Protein AF-A0A938SHR5-F1 (afdb_monomer)

Sequence (104 aa):
MFGLAIPDLLMMLLYFVGIIAFGLWMSRRVKTEEDYFIGGRKFGKAVLVFHWLCTGTHTDN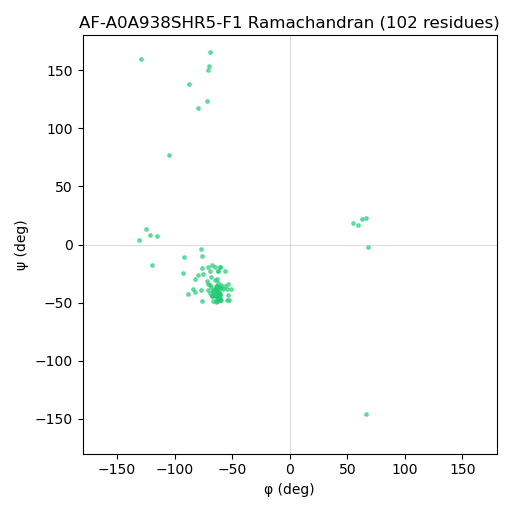PVQVSGATFRVGLGGIWYQWMWLFCTPFYWLIAPITRRLRYIT

Secondary structure (DSSP, 8-state):
-----HHHHHHHHHHHHHHHHHHHHHHTT--SHHHHHSGGG---HHHHHHHHHHHH--TTHHHHHHHHHHHHGGGGGHHHHGGGGTHHHHHHHHHHHHHTTS--

Mean predicted aligned error: 7.55 Å

Radius of gyration: 19.22 Å; Cα contacts (8 Å, |Δi|>4): 36; chains: 1; bounding box: 43×19×54 Å

pLDDT: mean 84.38, std 8.86, range [50.38, 97.31]

Solvent-accessible surface area (backbone atoms only — not comparable to full-atom values): 6132 Å² total; per-residue (Å²): 138,82,86,67,54,72,68,56,56,51,52,53,51,50,50,52,51,50,50,52,52,50,50,58,54,49,56,76,70,48,84,47,72,56,35,66,78,59,51,60,73,68,71,50,71,66,58,51,52,52,48,53,51,53,70,71,55,52,87,57,53,64,57,53,33,52,55,35,25,73,76,60,40,82,65,16,55,51,68,66,50,55,53,60,75,50,48,64,52,51,67,56,48,54,58,52,41,50,72,69,53,81,74,96

Structure (mmCIF, N/CA/C/O backbone):
data_AF-A0A938SHR5-F1
#
_entry.id   AF-A0A938SHR5-F1
#
loop_
_atom_site.group_PDB
_atom_site.id
_atom_site.type_symbol
_atom_site.label_atom_id
_atom_site.label_alt_id
_atom_site.label_comp_id
_atom_site.label_asym_id
_atom_site.label_entity_id
_atom_site.label_seq_id
_atom_site.pdbx_PDB_ins_code
_atom_site.Cartn_x
_atom_site.Cartn_y
_atom_site.Cartn_z
_atom_site.occupancy
_atom_site.B_iso_or_equiv
_atom_site.auth_seq_id
_atom_site.auth_comp_id
_atom_site.auth_asym_id
_atom_site.auth_atom_id
_atom_site.pdbx_PDB_model_num
ATOM 1 N N . MET A 1 1 ? -11.385 2.122 -31.218 1.00 52.38 1 MET A N 1
ATOM 2 C CA . MET A 1 1 ? -12.096 2.751 -30.082 1.00 52.38 1 MET A CA 1
ATOM 3 C C . MET A 1 1 ? -12.504 1.624 -29.126 1.00 52.38 1 MET A C 1
ATOM 5 O O . MET A 1 1 ? -13.529 1.022 -29.362 1.00 52.38 1 MET A O 1
ATOM 9 N N . PHE A 1 2 ? -11.739 1.080 -28.178 1.00 59.56 2 PHE A N 1
ATOM 10 C CA . PHE A 1 2 ? -10.677 1.557 -27.284 1.00 59.56 2 PHE A CA 1
ATOM 11 C C . PHE A 1 2 ? -9.366 0.746 -27.396 1.00 59.56 2 PHE A C 1
ATOM 13 O O . PHE A 1 2 ? -8.506 0.859 -26.536 1.00 59.56 2 PHE A O 1
ATOM 20 N N . GLY A 1 3 ? -9.205 -0.094 -28.427 1.00 70.31 3 GLY A N 1
ATOM 21 C CA . GLY A 1 3 ? -7.988 -0.905 -28.623 1.00 70.31 3 GLY A CA 1
ATOM 22 C C . GLY A 1 3 ? -7.775 -2.015 -27.583 1.00 70.31 3 GLY A C 1
ATOM 23 O O . GLY A 1 3 ? -6.826 -2.776 -27.707 1.00 70.31 3 GLY A O 1
ATOM 24 N N . LEU A 1 4 ? -8.661 -2.117 -26.590 1.00 75.38 4 LEU A N 1
ATOM 25 C CA . LEU A 1 4 ? -8.657 -3.135 -25.546 1.00 75.38 4 LEU A CA 1
ATOM 26 C C . LEU A 1 4 ? -9.426 -4.366 -26.013 1.00 75.38 4 LEU A C 1
ATOM 28 O O . LEU A 1 4 ? -10.496 -4.244 -26.620 1.00 75.38 4 LEU A O 1
ATOM 32 N N . ALA A 1 5 ? -8.885 -5.544 -25.721 1.00 87.00 5 ALA A N 1
ATOM 33 C CA . ALA A 1 5 ? -9.557 -6.787 -26.035 1.00 87.00 5 ALA A CA 1
ATOM 34 C C . ALA A 1 5 ? -10.775 -6.959 -25.108 1.00 87.00 5 ALA A C 1
ATOM 36 O O . ALA A 1 5 ? -10.789 -6.495 -23.967 1.00 87.00 5 ALA A O 1
ATOM 37 N N . ILE A 1 6 ? -11.816 -7.649 -25.583 1.00 88.00 6 ILE A N 1
ATOM 38 C CA . ILE A 1 6 ? -13.016 -7.957 -24.782 1.00 88.00 6 ILE A CA 1
ATOM 39 C C . ILE A 1 6 ? -12.661 -8.599 -23.416 1.00 88.00 6 ILE A C 1
ATOM 41 O O . ILE A 1 6 ? -13.282 -8.220 -22.419 1.00 88.00 6 ILE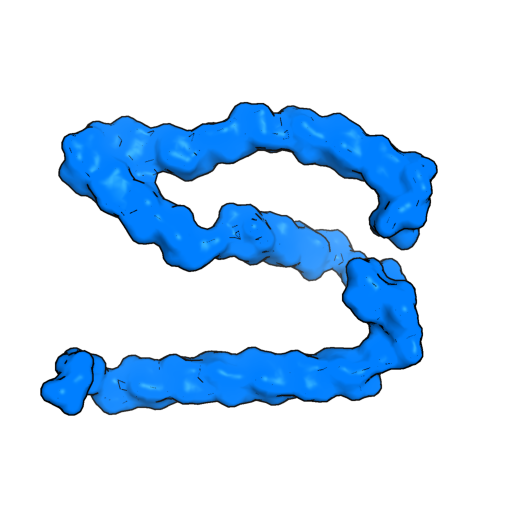 A O 1
ATOM 45 N N . PRO A 1 7 ? -11.651 -9.495 -23.312 1.00 89.88 7 PRO A N 1
ATOM 46 C CA . PRO A 1 7 ? -11.197 -10.026 -22.024 1.00 89.88 7 PRO A CA 1
ATOM 47 C C . PRO A 1 7 ? -10.677 -8.965 -21.042 1.00 89.88 7 PRO A C 1
ATOM 49 O O . PRO A 1 7 ? -10.938 -9.080 -19.846 1.00 89.88 7 PRO A O 1
ATOM 52 N N . ASP A 1 8 ? -9.996 -7.921 -21.524 1.00 90.00 8 ASP A N 1
ATOM 53 C CA . ASP A 1 8 ? -9.428 -6.865 -20.672 1.00 90.00 8 ASP A CA 1
ATOM 54 C C . ASP A 1 8 ? -10.544 -6.051 -20.013 1.00 90.00 8 ASP A C 1
ATOM 56 O O . ASP A 1 8 ? -10.525 -5.780 -18.809 1.00 90.00 8 ASP A O 1
ATOM 60 N N . LEU A 1 9 ? -11.567 -5.714 -20.806 1.00 90.69 9 LEU A N 1
ATOM 61 C CA . LEU A 1 9 ? -12.748 -5.004 -20.328 1.00 90.69 9 LEU A CA 1
ATOM 62 C C . LEU A 1 9 ? -13.508 -5.832 -19.287 1.00 90.69 9 LEU A C 1
ATOM 64 O O . LEU A 1 9 ? -13.942 -5.298 -18.265 1.00 90.69 9 LEU A O 1
ATOM 68 N N . LEU A 1 10 ? -13.642 -7.139 -19.529 1.00 93.75 10 LEU A N 1
ATOM 69 C CA . LEU A 1 10 ? -14.317 -8.055 -18.616 1.00 93.75 10 LEU A CA 1
ATOM 70 C C . LEU A 1 10 ? -13.565 -8.182 -17.284 1.00 93.75 10 LEU A C 1
ATOM 72 O O . LEU A 1 10 ? -14.193 -8.114 -16.229 1.00 93.75 10 LEU A O 1
ATOM 76 N N . MET A 1 11 ? -12.234 -8.297 -17.316 1.00 93.81 11 MET A N 1
ATOM 77 C CA . MET A 1 11 ? -11.405 -8.344 -16.106 1.00 93.81 11 MET A CA 1
ATOM 78 C C . MET A 1 11 ? -11.498 -7.056 -15.289 1.00 93.81 11 MET A C 1
ATOM 80 O O . MET A 1 11 ? -11.653 -7.110 -14.069 1.00 93.81 11 MET A O 1
ATOM 84 N N . MET A 1 12 ? -11.465 -5.899 -15.951 1.00 93.38 12 MET A N 1
ATOM 85 C CA . MET A 1 12 ? -11.605 -4.608 -15.281 1.00 93.38 12 MET A CA 1
ATOM 86 C C . MET A 1 12 ? -12.976 -4.470 -14.603 1.00 93.38 12 MET A C 1
ATOM 88 O O . MET A 1 12 ? -13.063 -4.057 -13.446 1.00 93.38 12 MET A O 1
ATOM 92 N N . LEU A 1 13 ? -14.049 -4.864 -15.294 1.00 95.25 13 LEU A N 1
ATOM 93 C CA . LEU A 1 13 ? -15.404 -4.811 -14.748 1.00 95.25 13 LEU A CA 1
ATOM 94 C C . LEU A 1 13 ? -15.563 -5.771 -13.560 1.00 95.25 13 LEU A C 1
ATOM 96 O O . LEU A 1 13 ? -16.097 -5.380 -12.522 1.00 95.25 13 LEU A O 1
ATOM 100 N N . LEU A 1 14 ? -15.036 -6.993 -13.670 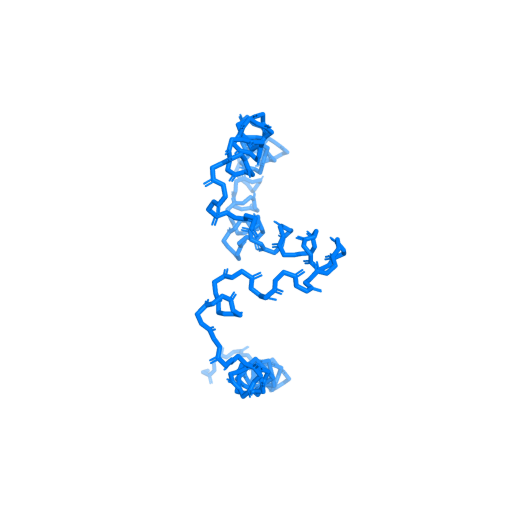1.00 96.38 14 LEU A N 1
ATOM 101 C CA . LEU A 1 14 ? -15.046 -7.979 -12.589 1.00 96.38 14 LEU A CA 1
ATOM 102 C C . LEU A 1 14 ? -14.276 -7.491 -11.356 1.00 96.38 14 LEU A C 1
ATOM 104 O O . LEU A 1 14 ? -14.761 -7.641 -10.236 1.00 96.38 14 LEU A O 1
ATOM 108 N N . TYR A 1 15 ? -13.119 -6.859 -11.552 1.00 95.31 15 TYR A N 1
ATOM 109 C CA . TYR A 1 15 ? -12.341 -6.259 -10.471 1.00 95.31 15 TYR A CA 1
ATOM 110 C C . TYR A 1 15 ? -13.127 -5.166 -9.733 1.00 95.31 15 TYR A C 1
ATOM 112 O O . TYR A 1 15 ? -13.220 -5.198 -8.504 1.00 95.31 15 TYR A O 1
ATOM 120 N N . PHE A 1 16 ? -13.755 -4.239 -10.466 1.00 96.31 16 PHE A N 1
ATOM 121 C CA . PHE A 1 16 ? -14.561 -3.179 -9.854 1.00 96.31 16 PHE A CA 1
ATOM 122 C C . PHE A 1 16 ? -15.756 -3.731 -9.082 1.00 96.31 16 PHE A C 1
ATOM 124 O O . PHE A 1 16 ? -15.976 -3.347 -7.932 1.00 96.31 16 PHE A O 1
ATOM 131 N N . VAL A 1 17 ? -16.501 -4.665 -9.678 1.00 97.31 17 VAL A N 1
ATOM 132 C CA . VAL A 1 17 ? -17.633 -5.316 -9.007 1.00 97.31 17 VAL A CA 1
ATOM 133 C C . VAL A 1 17 ? -17.161 -6.056 -7.755 1.00 97.31 17 VAL A C 1
ATOM 135 O O . VAL A 1 17 ? -17.791 -5.932 -6.706 1.00 97.31 17 VAL A O 1
ATOM 138 N N . GLY A 1 18 ? -16.032 -6.764 -7.832 1.00 97.06 18 GLY A N 1
ATOM 139 C CA . GLY A 1 18 ? -15.437 -7.473 -6.702 1.00 97.06 18 GLY A CA 1
ATOM 140 C C . GLY A 1 18 ? -15.089 -6.547 -5.537 1.00 97.06 18 GLY A C 1
ATOM 141 O O . GLY A 1 18 ? -15.476 -6.822 -4.400 1.00 97.06 18 GLY A O 1
ATOM 142 N N . ILE A 1 19 ? -14.425 -5.418 -5.808 1.00 95.31 19 ILE A N 1
ATOM 143 C CA . ILE A 1 19 ? -14.070 -4.438 -4.770 1.00 95.31 19 ILE A CA 1
ATOM 144 C C . ILE A 1 19 ? -15.308 -3.781 -4.164 1.00 95.31 19 ILE A C 1
ATOM 146 O O . ILE A 1 19 ? -15.386 -3.650 -2.943 1.00 95.31 19 ILE A O 1
ATOM 150 N N . ILE A 1 20 ? -16.291 -3.398 -4.982 1.00 96.50 20 ILE A N 1
ATOM 151 C CA . ILE A 1 20 ? -17.533 -2.791 -4.488 1.00 96.50 20 ILE A CA 1
ATOM 152 C C . ILE A 1 20 ? -18.290 -3.789 -3.606 1.00 96.50 20 ILE A C 1
ATOM 154 O O . ILE A 1 20 ? -18.700 -3.446 -2.498 1.00 96.50 20 ILE A O 1
ATOM 158 N N . ALA A 1 21 ? -18.434 -5.037 -4.055 1.00 96.62 21 ALA A N 1
ATOM 159 C CA . ALA A 1 21 ? -19.094 -6.085 -3.285 1.00 96.62 21 ALA A CA 1
ATOM 160 C C . ALA A 1 21 ? -18.376 -6.345 -1.952 1.00 96.62 21 ALA A C 1
ATOM 162 O O . ALA A 1 21 ? -19.029 -6.439 -0.910 1.00 96.62 21 ALA A O 1
ATOM 163 N N . PHE A 1 22 ? -17.040 -6.399 -1.962 1.00 94.50 22 PHE A N 1
ATOM 164 C CA . PHE A 1 22 ? -16.239 -6.551 -0.749 1.00 94.50 22 PHE A CA 1
ATOM 165 C C . PHE A 1 22 ? -16.406 -5.359 0.204 1.00 94.50 22 PHE A C 1
ATOM 167 O O . PHE A 1 22 ? -16.613 -5.554 1.402 1.00 94.50 22 PHE A O 1
ATOM 174 N N . GLY A 1 23 ? -16.393 -4.130 -0.318 1.00 92.19 23 GLY A N 1
ATOM 175 C CA . GLY A 1 23 ? -16.614 -2.911 0.462 1.00 92.19 23 GLY A CA 1
ATOM 176 C C . GLY A 1 23 ? -17.998 -2.869 1.111 1.00 92.19 23 GLY A C 1
ATOM 177 O O . GLY A 1 23 ? -18.113 -2.601 2.307 1.00 92.19 23 GLY A O 1
ATOM 178 N N . LEU A 1 24 ? -19.050 -3.219 0.365 1.00 94.81 24 LEU A N 1
ATOM 179 C CA . LEU A 1 24 ? -20.418 -3.310 0.888 1.00 94.81 24 LEU A CA 1
ATOM 180 C C . LEU A 1 24 ? -20.558 -4.410 1.946 1.00 94.81 24 LEU A C 1
ATOM 182 O O . LEU A 1 24 ? -21.256 -4.231 2.946 1.00 94.81 24 LEU A O 1
ATOM 186 N N . TRP A 1 25 ? -19.884 -5.545 1.757 1.00 93.94 25 TRP A N 1
ATOM 187 C CA . TRP A 1 25 ? -19.854 -6.618 2.746 1.00 93.94 25 TRP A CA 1
ATOM 188 C C . TRP A 1 25 ? -19.150 -6.188 4.039 1.00 93.94 25 TRP A C 1
ATOM 190 O O . TRP A 1 25 ? -19.681 -6.417 5.128 1.00 93.94 25 TRP A O 1
ATOM 200 N N . MET A 1 26 ? -18.002 -5.514 3.931 1.00 89.56 26 MET A N 1
ATOM 201 C CA . MET A 1 26 ? -17.267 -4.990 5.083 1.00 89.56 26 MET A CA 1
ATOM 202 C C . MET A 1 26 ? -18.031 -3.875 5.802 1.00 89.56 26 MET A C 1
ATOM 204 O O . MET A 1 26 ? -18.080 -3.878 7.030 1.00 89.56 26 MET A O 1
ATOM 208 N N . SER A 1 27 ? -18.706 -2.988 5.067 1.00 88.94 27 SER A N 1
ATOM 209 C CA . SER A 1 27 ? -19.541 -1.921 5.638 1.00 88.94 27 SER A CA 1
ATOM 210 C C . SER A 1 27 ? -20.629 -2.468 6.568 1.00 88.94 27 SER A C 1
ATOM 212 O O . SER A 1 27 ? -20.885 -1.891 7.618 1.00 88.94 27 SER A O 1
ATOM 214 N N . ARG A 1 28 ? -21.204 -3.637 6.257 1.00 88.94 28 ARG A N 1
ATOM 215 C CA . ARG A 1 28 ? -22.191 -4.302 7.130 1.00 88.94 28 ARG A CA 1
ATOM 216 C C . ARG A 1 28 ? -21.590 -4.888 8.413 1.00 88.94 28 ARG A C 1
ATOM 218 O O . ARG A 1 28 ? -22.333 -5.198 9.345 1.00 88.94 28 ARG A O 1
ATOM 225 N N . ARG A 1 29 ? -20.271 -5.102 8.459 1.00 84.50 29 ARG A N 1
ATOM 226 C CA . ARG A 1 29 ? -19.559 -5.664 9.620 1.00 84.50 29 ARG A CA 1
ATOM 227 C C . ARG A 1 29 ? -19.010 -4.598 10.563 1.00 84.50 29 ARG A C 1
ATOM 229 O O . ARG A 1 29 ? -18.842 -4.899 11.741 1.00 84.50 29 ARG A O 1
ATOM 236 N N . VAL A 1 30 ? -18.755 -3.390 10.070 1.00 87.00 30 VAL A N 1
ATOM 237 C CA . VAL A 1 30 ? -18.288 -2.261 10.882 1.00 87.00 30 VAL A CA 1
ATOM 238 C C . VAL A 1 30 ? -19.480 -1.636 11.603 1.00 87.00 30 VAL A C 1
ATOM 240 O O . VAL A 1 30 ? -20.410 -1.157 10.961 1.00 87.00 30 VAL A O 1
ATOM 243 N N . LYS A 1 31 ? -19.473 -1.667 12.940 1.00 84.50 31 LYS A N 1
ATOM 244 C CA . LYS A 1 31 ? -20.572 -1.134 13.769 1.00 84.50 31 LYS A CA 1
ATOM 245 C C . LYS A 1 31 ? -20.151 -0.002 14.703 1.00 84.50 31 LYS A C 1
ATOM 247 O O . LYS A 1 31 ? -21.016 0.702 15.211 1.00 84.50 31 LYS A O 1
ATOM 252 N N . THR A 1 32 ? -18.854 0.153 14.950 1.00 84.88 32 THR A N 1
ATOM 253 C CA . THR A 1 32 ? -18.298 1.131 15.891 1.00 84.88 32 THR A CA 1
ATOM 254 C C . THR A 1 32 ? -17.194 1.951 15.230 1.00 84.88 32 THR A C 1
ATOM 256 O O . THR A 1 32 ? -16.602 1.532 14.235 1.00 84.88 32 THR A O 1
ATOM 259 N N . GLU A 1 33 ? -16.893 3.117 15.802 1.00 79.88 33 GLU A N 1
ATOM 260 C CA . GLU A 1 33 ? -15.788 3.973 15.349 1.00 79.88 33 GLU A CA 1
ATOM 261 C C . GLU A 1 33 ? -14.433 3.260 15.489 1.00 79.88 33 GLU A C 1
ATOM 263 O O . GLU A 1 33 ? -13.575 3.357 14.615 1.00 79.88 33 GLU A O 1
ATOM 268 N N . GLU A 1 34 ? -14.264 2.457 16.542 1.00 78.81 34 GLU A N 1
ATOM 269 C CA . GLU A 1 34 ? -13.069 1.634 16.751 1.00 78.81 34 GLU A CA 1
ATOM 270 C C . GLU A 1 34 ? -12.920 0.540 15.674 1.00 78.81 34 GLU A C 1
ATOM 272 O O . GLU A 1 34 ? -11.826 0.306 15.152 1.00 78.81 34 GLU A O 1
ATOM 277 N N . ASP A 1 35 ? -14.022 -0.106 15.278 1.00 79.75 35 ASP A N 1
ATOM 278 C CA . ASP A 1 35 ? -14.022 -1.067 14.170 1.00 79.75 35 ASP A CA 1
ATOM 279 C C . ASP A 1 35 ? -13.681 -0.386 12.829 1.00 79.75 35 ASP A C 1
ATOM 281 O O . ASP A 1 35 ? -13.068 -1.018 11.969 1.00 79.75 35 ASP A O 1
ATOM 285 N N . TYR A 1 36 ? -14.026 0.896 12.659 1.00 81.62 36 TYR A N 1
ATOM 286 C CA . TYR A 1 36 ? -13.742 1.666 11.445 1.00 81.62 36 TYR A CA 1
ATOM 287 C C . TYR A 1 36 ? -12.276 2.114 11.349 1.00 81.62 36 TYR A C 1
ATOM 289 O O . TYR A 1 36 ? -11.644 1.910 10.315 1.00 81.62 36 TYR A O 1
ATOM 297 N N . PHE A 1 37 ? -11.715 2.697 12.416 1.00 79.75 37 PHE A N 1
ATOM 298 C CA . PHE A 1 37 ? -10.361 3.267 12.383 1.00 79.75 37 PHE A CA 1
ATOM 299 C C . PHE A 1 37 ? -9.249 2.244 12.623 1.00 79.75 37 PHE A C 1
ATOM 301 O O . PHE A 1 37 ? -8.197 2.331 11.991 1.00 79.75 37 PHE A O 1
ATOM 308 N N . ILE A 1 38 ? -9.460 1.279 13.524 1.00 76.88 38 ILE A N 1
ATOM 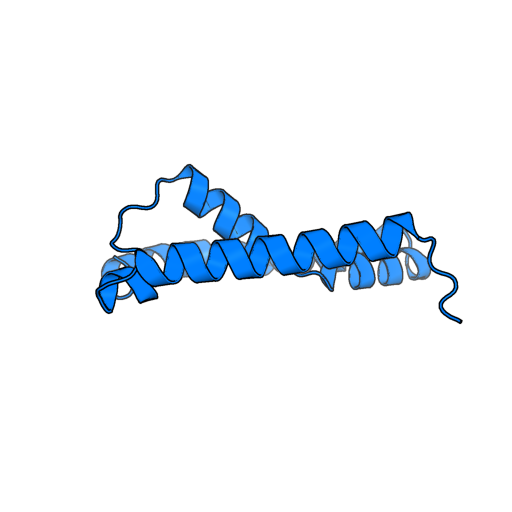309 C CA . ILE A 1 38 ? -8.420 0.313 13.923 1.00 76.88 38 ILE A CA 1
ATOM 310 C C . ILE A 1 38 ? -8.819 -1.146 13.668 1.00 76.88 38 ILE A C 1
ATOM 312 O O . ILE A 1 38 ? -8.120 -2.072 14.089 1.00 76.88 38 ILE A O 1
ATOM 316 N N . GLY A 1 39 ? -9.947 -1.386 12.987 1.00 77.31 39 GLY A N 1
ATOM 317 C CA . GLY A 1 39 ? -10.407 -2.742 12.681 1.00 77.31 39 GLY A CA 1
ATOM 318 C C . GLY A 1 39 ? -10.815 -3.547 13.912 1.00 77.31 39 GLY A C 1
ATOM 319 O O . GLY A 1 39 ? -10.721 -4.779 13.908 1.00 77.31 39 GLY A O 1
ATOM 320 N N . GLY A 1 40 ? -11.161 -2.858 15.005 1.00 72.38 40 GLY A N 1
ATOM 321 C CA . GLY A 1 40 ? -11.549 -3.478 16.267 1.00 72.38 40 GLY A CA 1
ATOM 322 C C . GLY A 1 40 ? -10.441 -4.306 16.903 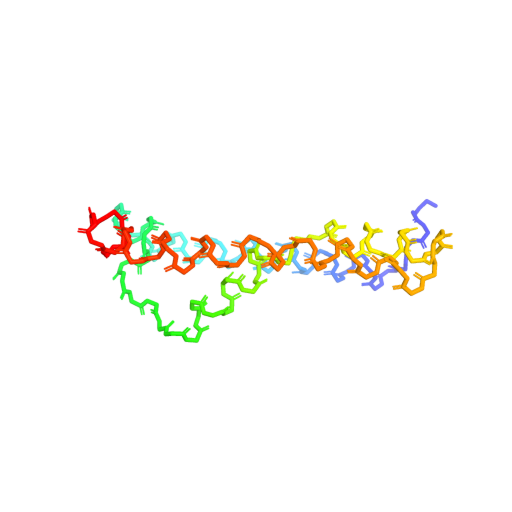1.00 72.38 40 GLY A C 1
ATOM 323 O O . GLY A 1 40 ? -10.744 -5.234 17.651 1.00 72.38 40 GLY A O 1
ATOM 324 N N . ARG A 1 41 ? -9.172 -4.042 16.544 1.00 75.19 41 ARG A N 1
ATOM 325 C CA . ARG A 1 41 ? -7.975 -4.749 17.040 1.00 75.19 41 ARG A CA 1
ATOM 326 C C . ARG A 1 41 ? -7.964 -6.257 16.748 1.00 75.19 41 ARG A C 1
ATOM 328 O O . ARG A 1 41 ? -7.200 -7.006 17.351 1.00 75.19 41 ARG A O 1
ATOM 335 N N . LYS A 1 42 ? -8.802 -6.721 15.815 1.00 74.38 42 LYS A N 1
ATOM 336 C CA . LYS A 1 42 ? -8.985 -8.150 15.493 1.00 74.38 42 LYS A CA 1
ATOM 337 C C . LYS A 1 42 ? -8.076 -8.636 14.364 1.00 74.38 42 LYS A C 1
ATOM 339 O O . LYS A 1 42 ? -7.997 -9.839 14.121 1.00 74.38 42 LYS A O 1
ATOM 344 N N . PHE A 1 43 ? -7.404 -7.732 13.649 1.00 80.06 43 PHE A N 1
ATOM 345 C CA . PHE A 1 43 ? -6.554 -8.113 12.526 1.00 80.06 43 PHE A CA 1
ATOM 346 C C . PHE A 1 43 ? -5.270 -8.801 13.001 1.00 80.06 43 PHE A C 1
ATOM 348 O O . PHE A 1 43 ? -4.487 -8.257 13.777 1.00 80.06 43 PHE A O 1
ATOM 355 N N . GLY A 1 44 ? -5.046 -10.022 12.512 1.00 81.38 44 GLY A N 1
ATOM 356 C CA . GLY A 1 44 ? -3.831 -10.779 12.793 1.00 81.38 44 GLY A CA 1
ATOM 357 C C . GLY A 1 44 ? -2.591 -10.180 12.121 1.00 81.38 44 GLY A C 1
ATOM 358 O O . GLY A 1 44 ? -2.680 -9.386 11.182 1.00 81.38 44 GLY A O 1
ATOM 359 N N . LYS A 1 45 ? -1.408 -10.631 12.557 1.00 82.38 45 LYS A N 1
ATOM 360 C CA . LYS A 1 45 ? -0.109 -10.161 12.039 1.00 82.38 45 LYS A CA 1
ATOM 361 C C . LYS A 1 45 ? 0.011 -10.291 10.517 1.00 82.38 45 LYS A C 1
ATOM 363 O O . LYS A 1 45 ? 0.553 -9.396 9.885 1.00 82.38 45 LYS A O 1
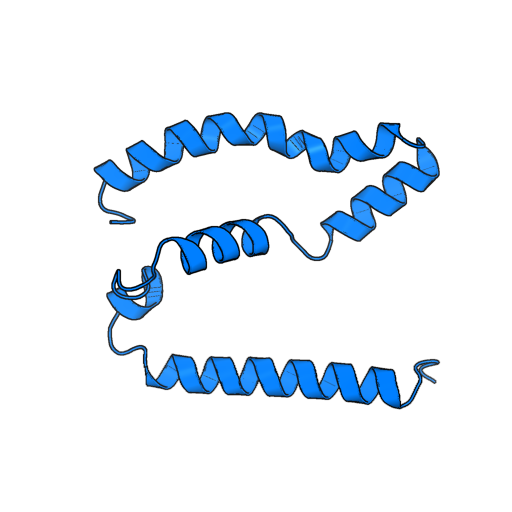ATOM 368 N N . ALA A 1 46 ? -0.517 -11.367 9.930 1.00 86.62 46 ALA A N 1
ATOM 369 C CA . ALA A 1 46 ? -0.460 -11.587 8.485 1.00 86.62 46 ALA A CA 1
ATOM 370 C C . ALA A 1 46 ? -1.197 -10.489 7.701 1.00 86.62 46 ALA A C 1
ATOM 372 O O . ALA A 1 46 ? -0.624 -9.896 6.794 1.00 86.62 46 ALA A O 1
ATOM 373 N N . VAL A 1 47 ? -2.434 -10.166 8.095 1.00 86.88 47 VAL A N 1
ATOM 374 C CA . VAL A 1 47 ? -3.238 -9.116 7.446 1.00 86.88 47 VAL A CA 1
ATOM 375 C C . VAL A 1 47 ? -2.553 -7.759 7.572 1.00 86.88 47 VAL A C 1
ATOM 377 O O . VAL A 1 47 ? -2.491 -7.018 6.599 1.00 86.88 47 VAL A O 1
ATOM 380 N N . LEU A 1 48 ? -1.973 -7.465 8.739 1.00 85.19 48 LEU A N 1
ATOM 381 C CA . LEU A 1 48 ? -1.180 -6.255 8.949 1.00 85.19 48 LEU A CA 1
ATOM 382 C C . LEU A 1 48 ? 0.038 -6.196 8.015 1.00 85.19 48 LEU A C 1
ATOM 384 O O . LEU A 1 48 ? 0.259 -5.164 7.394 1.00 85.19 48 LEU A O 1
ATOM 388 N N . VAL A 1 49 ? 0.806 -7.282 7.868 1.00 86.69 49 VAL A N 1
ATOM 389 C CA . VAL A 1 49 ? 1.970 -7.324 6.958 1.00 86.69 49 VAL A CA 1
ATOM 390 C C . VAL A 1 49 ? 1.552 -7.088 5.506 1.00 86.69 49 VAL A C 1
ATOM 392 O O . VAL A 1 49 ? 2.166 -6.269 4.826 1.00 86.69 49 VAL A O 1
ATOM 395 N N . PHE A 1 50 ? 0.488 -7.745 5.039 1.00 88.50 50 PHE A N 1
ATOM 396 C CA . PHE A 1 50 ? -0.033 -7.514 3.690 1.00 88.50 50 PHE A CA 1
ATOM 397 C C . PHE A 1 50 ? -0.565 -6.094 3.511 1.00 88.50 50 PHE A C 1
ATOM 399 O O . PHE A 1 50 ? -0.334 -5.489 2.471 1.00 88.50 50 PHE A O 1
ATOM 406 N N . HIS A 1 51 ? -1.215 -5.531 4.530 1.00 86.62 51 HIS A N 1
ATOM 407 C CA . HIS A 1 51 ? -1.657 -4.143 4.502 1.00 86.62 51 HIS A CA 1
ATOM 408 C C . HIS A 1 51 ? -0.474 -3.183 4.343 1.00 86.62 51 HIS A C 1
ATOM 410 O O . HIS A 1 51 ? -0.515 -2.344 3.452 1.00 86.62 51 HIS A O 1
ATOM 416 N N . TRP A 1 52 ? 0.600 -3.350 5.123 1.00 83.25 52 TRP A N 1
ATOM 417 C CA . TRP A 1 52 ? 1.829 -2.557 4.981 1.00 83.25 52 TRP A CA 1
ATOM 418 C C . TRP A 1 52 ? 2.473 -2.697 3.597 1.00 83.25 52 TRP A C 1
ATOM 420 O O . TRP A 1 52 ? 2.982 -1.721 3.050 1.00 83.25 52 TRP A O 1
ATOM 430 N N . LEU A 1 53 ? 2.432 -3.892 3.004 1.00 85.19 53 LEU A N 1
ATOM 431 C CA . LEU A 1 53 ? 2.930 -4.112 1.647 1.00 85.19 53 LEU A CA 1
ATOM 432 C C . LEU A 1 53 ? 2.067 -3.388 0.600 1.00 85.19 53 LEU A C 1
ATOM 434 O O . LEU A 1 53 ? 2.604 -2.736 -0.295 1.00 85.19 53 LEU A O 1
ATOM 438 N N . CYS A 1 54 ? 0.741 -3.476 0.724 1.00 84.25 54 CYS A N 1
ATOM 439 C CA . CYS A 1 54 ? -0.207 -2.806 -0.165 1.00 84.25 54 CYS A CA 1
ATOM 440 C C . CYS A 1 54 ? -0.145 -1.280 -0.037 1.00 84.25 54 CYS A C 1
ATOM 442 O O . CYS A 1 54 ? -0.206 -0.591 -1.050 1.00 84.25 54 CYS A O 1
ATOM 444 N N . THR A 1 55 ? -0.002 -0.740 1.178 1.00 83.19 55 THR A N 1
ATOM 445 C CA . THR A 1 55 ? 0.142 0.709 1.383 1.00 83.19 55 THR A CA 1
ATOM 446 C C . THR A 1 55 ? 1.499 1.219 0.925 1.00 83.19 55 THR A C 1
ATOM 448 O O . THR A 1 55 ? 1.571 2.342 0.451 1.00 83.19 55 THR A O 1
ATOM 451 N N . GLY A 1 56 ? 2.561 0.413 1.006 1.00 80.38 56 GLY A N 1
ATOM 452 C CA . GLY A 1 56 ? 3.870 0.780 0.461 1.00 80.38 56 GLY A CA 1
ATOM 453 C C . GLY A 1 56 ? 3.957 0.687 -1.068 1.00 80.38 56 GLY A C 1
ATOM 454 O O . GLY A 1 56 ? 4.760 1.386 -1.681 1.00 80.38 56 GLY A O 1
ATOM 455 N N . THR A 1 57 ? 3.132 -0.156 -1.698 1.00 81.50 57 THR A N 1
ATOM 456 C CA . THR A 1 57 ? 3.174 -0.417 -3.146 1.00 81.50 57 THR A CA 1
ATOM 457 C C . THR A 1 57 ? 2.014 0.274 -3.855 1.00 81.50 57 THR A C 1
ATOM 459 O O . THR A 1 57 ? 1.025 -0.344 -4.242 1.00 81.50 57 THR A O 1
ATOM 462 N N . HIS A 1 58 ? 2.139 1.583 -4.035 1.00 81.25 58 HIS A N 1
ATOM 463 C CA . HIS A 1 58 ? 1.215 2.356 -4.862 1.00 81.25 58 HIS A CA 1
ATOM 464 C C . HIS A 1 58 ? 1.367 2.037 -6.360 1.00 81.25 58 HIS A C 1
ATOM 466 O O . HIS A 1 58 ? 2.430 1.613 -6.819 1.00 81.25 58 HIS A O 1
ATOM 472 N N . THR A 1 59 ? 0.288 2.222 -7.126 1.00 83.38 59 THR A N 1
ATOM 473 C CA . THR A 1 59 ? 0.197 1.866 -8.557 1.00 83.38 59 THR A CA 1
ATOM 474 C C . THR A 1 59 ? 1.092 2.704 -9.472 1.00 83.38 59 THR A C 1
ATOM 476 O O . THR A 1 59 ? 1.339 2.324 -10.612 1.00 83.38 59 THR A O 1
ATOM 479 N N . ASP A 1 60 ? 1.567 3.847 -8.995 1.00 83.88 60 ASP A N 1
ATOM 480 C CA . ASP A 1 60 ? 2.476 4.765 -9.681 1.00 83.88 60 ASP A CA 1
ATOM 481 C C . ASP A 1 60 ? 3.951 4.344 -9.578 1.00 83.88 60 ASP A C 1
ATOM 483 O O . ASP A 1 60 ? 4.715 4.577 -10.518 1.00 83.88 60 ASP A O 1
ATOM 487 N N . ASN A 1 61 ? 4.350 3.670 -8.492 1.00 86.19 61 ASN A N 1
ATOM 488 C CA . ASN A 1 61 ? 5.733 3.230 -8.273 1.00 86.19 61 ASN A CA 1
ATOM 489 C C . ASN A 1 61 ? 6.306 2.411 -9.451 1.00 86.19 61 ASN A C 1
ATOM 491 O O . ASN A 1 61 ? 7.400 2.737 -9.916 1.00 86.19 61 ASN A O 1
ATOM 495 N N . PRO A 1 62 ? 5.608 1.399 -10.015 1.00 86.12 62 PRO A N 1
ATOM 496 C CA . PRO A 1 62 ? 6.148 0.621 -11.132 1.00 86.12 62 PRO A CA 1
ATOM 497 C C . PRO A 1 62 ? 6.354 1.458 -12.397 1.00 86.12 62 PRO A C 1
ATOM 499 O O . PRO A 1 62 ? 7.328 1.257 -13.125 1.00 86.12 62 PRO A O 1
ATOM 502 N N . VAL A 1 63 ? 5.463 2.419 -12.661 1.00 89.62 63 VAL A N 1
ATOM 503 C CA . VAL A 1 63 ? 5.561 3.319 -13.820 1.00 89.62 63 VAL 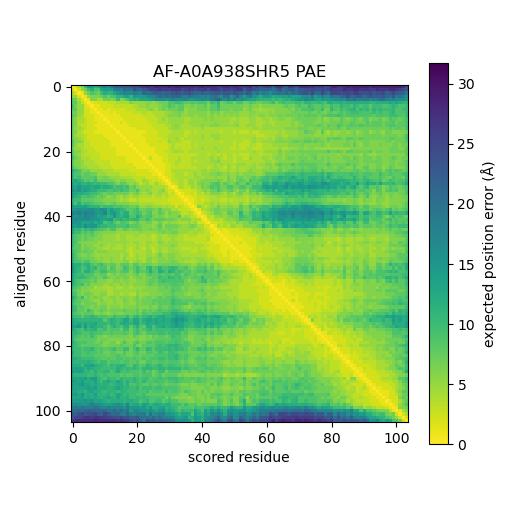A CA 1
ATOM 504 C C . VAL A 1 63 ? 6.742 4.274 -13.645 1.00 89.62 63 VAL A C 1
ATOM 506 O O . VAL A 1 63 ? 7.519 4.482 -14.576 1.00 89.62 63 VAL A O 1
ATOM 509 N N . GLN A 1 64 ? 6.928 4.805 -12.436 1.00 88.38 64 GLN A N 1
ATOM 510 C CA . GLN A 1 64 ? 8.046 5.687 -12.116 1.00 88.38 64 GLN A CA 1
ATOM 511 C C . GLN A 1 64 ? 9.395 4.962 -12.236 1.00 88.38 64 GLN A C 1
ATOM 513 O O . GLN A 1 64 ? 10.302 5.460 -12.903 1.00 88.38 64 GLN A O 1
ATOM 518 N N . VAL A 1 65 ? 9.522 3.774 -11.635 1.00 89.50 65 VAL A N 1
ATOM 519 C CA . VAL A 1 65 ? 10.771 2.999 -11.647 1.00 89.50 65 VAL A CA 1
ATOM 520 C C . VAL A 1 65 ? 11.092 2.504 -13.056 1.00 89.50 65 VAL A C 1
ATOM 522 O O . VAL A 1 65 ? 12.224 2.660 -13.501 1.00 89.50 65 VAL A O 1
ATOM 525 N N . SER A 1 66 ? 10.111 1.985 -13.805 1.00 90.25 66 SER A N 1
ATOM 526 C CA . SER A 1 66 ? 10.332 1.561 -15.198 1.00 90.25 66 SER A CA 1
ATOM 527 C C . SER A 1 66 ? 10.733 2.729 -16.106 1.00 90.25 66 SER A C 1
ATOM 529 O O . SER A 1 66 ? 11.677 2.600 -16.888 1.00 90.25 66 SER A O 1
ATOM 531 N N . GLY A 1 67 ? 10.092 3.893 -15.954 1.00 91.38 67 GLY A N 1
ATOM 532 C CA . GLY A 1 67 ? 10.452 5.112 -16.679 1.00 91.38 67 GLY A CA 1
ATOM 533 C C . GLY A 1 67 ? 11.858 5.616 -16.344 1.00 91.38 67 GLY A C 1
ATOM 534 O O . GLY A 1 67 ? 12.595 6.038 -17.239 1.00 91.38 67 GLY A O 1
ATOM 535 N N . ALA A 1 68 ? 12.265 5.535 -15.075 1.00 88.81 68 ALA A N 1
ATOM 536 C CA . ALA A 1 68 ? 13.622 5.860 -14.651 1.00 88.81 68 ALA A CA 1
ATOM 537 C C . ALA A 1 68 ? 14.638 4.859 -15.218 1.00 88.81 68 ALA A C 1
ATOM 539 O O . ALA A 1 68 ? 15.624 5.269 -15.829 1.00 88.81 68 ALA A O 1
ATOM 540 N N . THR A 1 69 ? 14.381 3.555 -15.100 1.00 93.25 69 THR A N 1
ATOM 541 C CA . THR A 1 69 ? 15.264 2.502 -15.620 1.00 93.25 69 THR A CA 1
ATOM 542 C C . THR A 1 69 ? 15.458 2.598 -17.130 1.00 93.25 69 THR A C 1
ATOM 544 O O . THR A 1 69 ? 16.564 2.375 -17.612 1.00 93.25 69 THR A O 1
ATOM 547 N N . PHE A 1 70 ? 14.437 3.010 -17.884 1.00 91.81 70 PHE A N 1
ATOM 548 C CA . PHE A 1 70 ? 14.579 3.257 -19.319 1.00 91.81 70 PHE A CA 1
ATOM 549 C C . PHE A 1 70 ? 15.584 4.381 -19.638 1.00 91.81 70 PHE A C 1
ATOM 551 O O . PHE A 1 70 ? 16.280 4.317 -20.647 1.00 91.81 70 PHE A O 1
ATOM 558 N N . ARG A 1 71 ? 15.691 5.405 -18.779 1.00 90.31 71 ARG A N 1
ATOM 559 C CA . ARG A 1 71 ? 16.572 6.568 -18.994 1.00 90.31 71 ARG A CA 1
ATOM 560 C C . ARG A 1 71 ? 17.989 6.377 -18.454 1.00 90.31 71 ARG A C 1
ATOM 562 O O . ARG A 1 71 ? 18.942 6.792 -19.100 1.00 90.31 71 ARG A O 1
ATOM 569 N N . VAL A 1 72 ? 18.123 5.806 -17.256 1.00 90.69 72 VAL A N 1
ATOM 570 C CA . VAL A 1 72 ? 19.394 5.702 -16.505 1.00 90.69 72 VAL A CA 1
ATOM 571 C C . VAL A 1 72 ? 19.874 4.257 -16.314 1.00 90.69 72 VAL A C 1
ATOM 573 O O . VAL A 1 72 ? 20.856 4.008 -15.614 1.00 90.69 72 VAL A O 1
ATOM 576 N N . GLY A 1 73 ? 19.212 3.281 -16.941 1.00 89.75 73 GLY A N 1
ATOM 577 C CA . GLY A 1 73 ? 19.546 1.864 -16.808 1.00 89.75 73 GLY A CA 1
ATOM 578 C C . GLY A 1 73 ? 19.283 1.339 -15.395 1.00 89.75 73 GLY A C 1
ATOM 579 O O . GLY A 1 73 ? 18.365 1.782 -14.702 1.00 89.75 73 GLY A O 1
ATOM 580 N N . LEU A 1 74 ? 20.111 0.402 -14.925 1.00 88.25 74 LEU A N 1
ATOM 581 C CA . LEU A 1 74 ? 19.975 -0.209 -13.591 1.00 88.25 74 LEU A CA 1
ATOM 582 C C . LEU A 1 74 ? 19.983 0.812 -12.438 1.00 88.25 74 LEU A C 1
ATOM 584 O O . LEU A 1 74 ? 19.413 0.538 -11.385 1.00 88.25 74 LEU A O 1
ATOM 588 N N . GLY A 1 75 ? 20.544 2.009 -12.645 1.00 88.75 75 GLY A N 1
ATOM 589 C CA . GLY A 1 75 ? 20.489 3.105 -11.674 1.00 88.75 75 GLY A CA 1
ATOM 590 C C . GLY A 1 75 ? 19.068 3.579 -11.338 1.00 88.75 75 GLY A C 1
ATOM 591 O O . GLY A 1 75 ? 18.860 4.151 -10.272 1.00 88.75 75 GLY A O 1
ATOM 592 N N . GLY A 1 76 ? 18.071 3.287 -12.183 1.00 85.25 76 GLY A N 1
ATOM 593 C CA . GLY A 1 76 ? 16.660 3.593 -11.921 1.00 85.25 76 GLY A CA 1
ATOM 594 C C . GLY A 1 76 ? 16.081 2.909 -10.674 1.00 85.25 76 GLY A C 1
ATOM 595 O O . GLY A 1 76 ? 15.112 3.413 -10.110 1.00 85.25 76 GLY A O 1
ATOM 596 N N . ILE A 1 77 ? 16.704 1.831 -10.172 1.00 88.25 77 ILE A N 1
ATOM 597 C CA . ILE A 1 77 ? 16.264 1.147 -8.941 1.00 88.25 77 ILE A CA 1
ATOM 598 C C . ILE A 1 77 ? 16.327 2.048 -7.700 1.00 88.25 77 ILE A C 1
ATOM 600 O O . ILE A 1 77 ? 15.575 1.851 -6.744 1.00 88.25 77 ILE A O 1
ATOM 604 N N . TRP A 1 78 ? 17.162 3.090 -7.735 1.00 88.00 78 TRP A N 1
ATOM 605 C CA . TRP A 1 78 ? 17.274 4.058 -6.648 1.00 88.00 78 TRP A CA 1
ATOM 606 C C . TRP A 1 78 ? 15.983 4.837 -6.384 1.00 88.00 78 TRP A C 1
ATOM 608 O O . TRP A 1 78 ? 15.775 5.273 -5.255 1.00 88.00 78 TRP A O 1
ATOM 618 N N . TYR A 1 79 ? 15.079 4.935 -7.363 1.00 84.69 79 TYR A N 1
ATOM 619 C CA . TYR A 1 79 ? 13.751 5.519 -7.155 1.00 84.69 79 TYR A CA 1
ATOM 620 C C . TYR A 1 79 ? 12.919 4.687 -6.173 1.00 84.69 79 TYR A C 1
ATOM 622 O O . TYR A 1 79 ? 12.245 5.241 -5.309 1.00 84.69 79 TYR A O 1
ATOM 630 N N . GLN A 1 80 ? 13.038 3.357 -6.227 1.00 86.88 80 GLN A N 1
ATOM 631 C CA . GLN A 1 80 ? 12.392 2.477 -5.255 1.00 86.88 80 GLN A CA 1
ATOM 632 C C . GLN A 1 80 ? 13.141 2.463 -3.917 1.00 86.88 80 GLN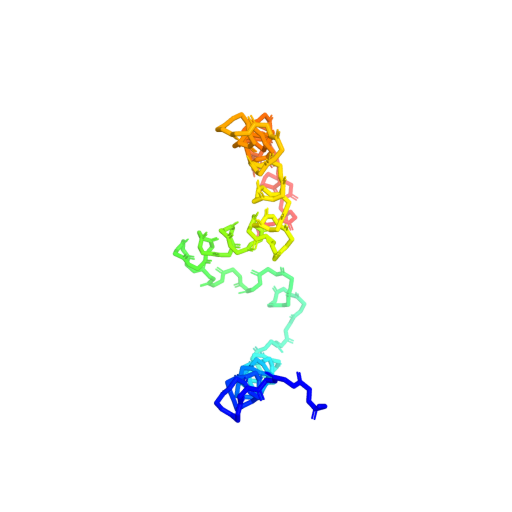 A C 1
ATOM 634 O O . GLN A 1 80 ? 12.527 2.423 -2.851 1.00 86.88 80 GLN A O 1
ATOM 639 N N . TRP A 1 81 ? 14.475 2.481 -3.957 1.00 86.69 81 TRP A N 1
ATOM 640 C CA . TRP A 1 81 ? 15.311 2.409 -2.756 1.00 86.69 81 TRP A CA 1
ATOM 641 C C . TRP A 1 81 ? 15.387 3.711 -1.965 1.00 86.69 81 TRP A C 1
ATOM 643 O O . TRP A 1 81 ? 15.834 3.677 -0.823 1.00 86.69 81 TRP A O 1
ATOM 653 N N . MET A 1 82 ? 14.896 4.836 -2.492 1.00 85.12 82 MET A N 1
ATOM 654 C CA . MET A 1 82 ? 14.781 6.081 -1.726 1.00 85.12 82 MET A CA 1
ATOM 655 C C . MET A 1 82 ? 13.996 5.874 -0.419 1.00 85.12 82 MET A C 1
ATOM 657 O O . MET A 1 82 ? 14.351 6.430 0.620 1.00 85.12 82 MET A O 1
ATOM 661 N N . TRP A 1 83 ? 13.000 4.983 -0.437 1.00 81.69 83 TRP A N 1
ATOM 662 C CA . TRP A 1 83 ? 12.227 4.602 0.744 1.00 81.69 83 TRP A CA 1
ATOM 663 C C . TRP A 1 83 ? 13.046 3.880 1.824 1.00 81.69 83 TRP A C 1
ATOM 665 O O . TRP A 1 83 ? 12.637 3.902 2.985 1.00 81.69 83 TRP A O 1
ATOM 675 N N . LEU A 1 84 ? 14.219 3.304 1.509 1.00 86.38 84 LEU A N 1
ATOM 676 C CA . LEU A 1 84 ? 15.119 2.717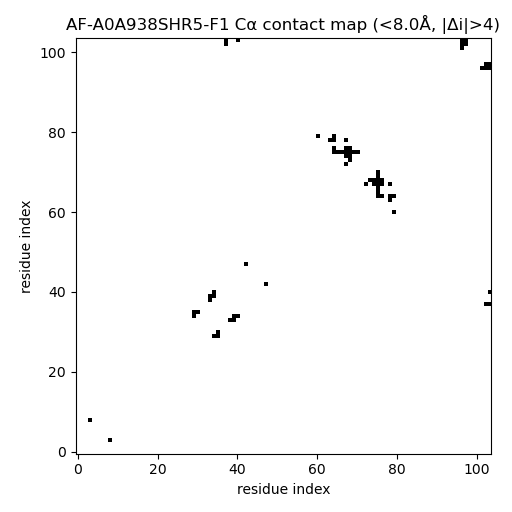 2.515 1.00 86.38 84 LEU A CA 1
ATOM 677 C C . LEU A 1 84 ? 15.521 3.753 3.564 1.00 86.38 84 LEU A C 1
ATOM 679 O O . LEU A 1 84 ? 15.543 3.433 4.749 1.00 86.38 84 LEU A O 1
ATOM 683 N N . PHE A 1 85 ? 15.745 5.005 3.164 1.00 86.00 85 PHE A N 1
ATOM 684 C CA . PHE A 1 85 ? 16.057 6.082 4.103 1.00 86.00 85 PHE A CA 1
ATOM 685 C C . PHE A 1 85 ? 14.867 6.465 4.993 1.00 86.00 85 PHE A C 1
ATOM 687 O O . PHE A 1 85 ? 15.070 6.959 6.099 1.00 86.00 85 PHE A O 1
ATOM 694 N N . CYS A 1 86 ? 13.632 6.183 4.567 1.00 84.44 86 CYS A N 1
ATOM 695 C CA . CYS A 1 86 ? 12.427 6.366 5.379 1.00 84.44 86 CYS A CA 1
ATOM 696 C C . CYS A 1 86 ? 12.207 5.219 6.386 1.00 84.44 86 CYS A C 1
ATOM 698 O O . CYS A 1 86 ? 11.617 5.438 7.444 1.00 84.44 86 CYS A O 1
ATOM 700 N N . THR A 1 87 ? 12.707 4.006 6.110 1.00 84.75 87 THR A N 1
ATOM 701 C CA . THR A 1 87 ? 12.530 2.834 6.993 1.00 84.75 87 THR A CA 1
ATOM 702 C C . THR A 1 87 ? 12.956 3.019 8.458 1.00 84.75 87 THR A C 1
ATOM 704 O O . THR A 1 87 ? 12.167 2.630 9.327 1.00 84.75 87 THR A O 1
ATOM 707 N N . PRO A 1 88 ? 14.106 3.643 8.803 1.00 83.81 88 PRO A N 1
ATOM 708 C CA . PRO A 1 88 ? 14.468 3.857 10.205 1.00 83.81 88 PRO A CA 1
ATOM 709 C C . PRO A 1 88 ? 13.473 4.768 10.936 1.00 83.81 88 PRO A C 1
ATOM 711 O O . PRO A 1 88 ? 13.238 4.589 12.133 1.00 83.81 88 PRO A O 1
ATOM 714 N N . PHE A 1 89 ? 12.820 5.696 10.230 1.00 84.62 89 PHE A N 1
ATOM 715 C CA . PHE A 1 89 ? 11.780 6.532 10.828 1.00 84.62 89 PHE A CA 1
ATOM 716 C C . PHE A 1 89 ? 10.535 5.716 11.174 1.00 84.62 89 PHE A C 1
ATOM 718 O O . PHE A 1 89 ? 9.952 5.934 12.233 1.00 84.62 89 PHE A O 1
ATOM 725 N N . TYR A 1 90 ? 10.159 4.717 10.368 1.00 80.69 90 TYR A N 1
ATOM 726 C CA . TYR A 1 90 ? 9.051 3.821 10.716 1.00 80.69 90 TYR A CA 1
ATOM 727 C C . TYR A 1 90 ? 9.333 3.010 11.986 1.00 80.69 90 TYR A C 1
ATOM 729 O O . TYR A 1 90 ? 8.426 2.819 12.797 1.00 80.69 90 TYR A O 1
ATOM 737 N N . TRP A 1 91 ? 10.581 2.595 12.220 1.00 80.62 91 TRP A N 1
ATOM 738 C CA . TRP A 1 91 ? 10.970 1.913 13.461 1.00 80.62 91 TRP A CA 1
ATOM 739 C C . TRP A 1 91 ? 10.934 2.812 14.692 1.00 80.62 91 TRP A C 1
ATOM 741 O O . TRP A 1 91 ? 10.706 2.306 15.787 1.00 80.62 91 TRP A O 1
ATOM 751 N N . LEU A 1 92 ? 11.128 4.123 14.531 1.00 84.44 92 LEU A N 1
ATOM 752 C CA . LEU A 1 92 ? 11.009 5.096 15.619 1.00 84.44 92 LEU A CA 1
ATOM 753 C C . LEU A 1 92 ? 9.549 5.506 15.865 1.00 84.44 92 LEU A C 1
ATOM 755 O O . LEU A 1 92 ? 9.106 5.601 17.009 1.00 84.44 92 LEU A O 1
ATOM 759 N N . ILE A 1 93 ? 8.775 5.708 14.799 1.00 83.44 93 ILE A N 1
ATOM 760 C CA . ILE A 1 93 ? 7.374 6.136 14.873 1.00 83.44 93 ILE A CA 1
ATOM 761 C C . ILE A 1 93 ? 6.487 5.002 15.401 1.00 83.44 93 ILE A C 1
ATOM 763 O O . ILE A 1 93 ? 5.605 5.256 16.222 1.00 83.44 93 ILE A O 1
ATOM 767 N N . ALA A 1 94 ? 6.727 3.748 15.004 1.00 79.88 94 ALA A N 1
ATOM 768 C CA . ALA A 1 94 ? 5.946 2.593 15.455 1.00 79.88 94 ALA A CA 1
ATOM 769 C C . ALA A 1 94 ? 5.865 2.431 16.995 1.00 79.88 94 ALA A C 1
ATOM 771 O O . ALA A 1 94 ? 4.765 2.238 17.515 1.00 79.88 94 ALA A O 1
ATOM 772 N N . PRO A 1 95 ? 6.957 2.514 17.782 1.00 79.88 95 PRO A N 1
ATOM 773 C CA . PRO A 1 95 ? 6.879 2.448 19.239 1.00 79.88 95 PRO A CA 1
ATOM 774 C C . PRO A 1 95 ? 6.250 3.700 19.860 1.00 79.88 95 PRO A C 1
ATOM 776 O O . PRO A 1 95 ? 5.533 3.571 20.850 1.00 79.88 95 PRO A O 1
ATOM 779 N N . ILE A 1 96 ? 6.464 4.893 19.294 1.00 82.12 96 ILE A N 1
ATOM 780 C CA . ILE A 1 96 ? 5.857 6.142 19.792 1.00 82.12 96 ILE A CA 1
ATOM 781 C C . ILE A 1 96 ? 4.334 6.084 19.650 1.00 82.12 96 ILE A C 1
ATOM 783 O O . ILE A 1 96 ? 3.600 6.297 20.613 1.00 82.12 96 ILE A O 1
ATOM 787 N N . THR A 1 97 ? 3.856 5.720 18.466 1.00 77.69 97 THR A N 1
ATOM 788 C CA . THR A 1 97 ? 2.426 5.599 18.163 1.00 77.69 97 THR A CA 1
ATOM 789 C C . THR A 1 97 ? 1.759 4.509 19.014 1.00 77.69 97 THR A C 1
ATOM 791 O O . THR A 1 97 ? 0.665 4.730 19.538 1.00 77.69 97 THR A O 1
ATOM 794 N N . ARG A 1 98 ? 2.448 3.388 19.288 1.00 74.56 98 ARG A N 1
ATOM 795 C CA . ARG A 1 98 ? 1.983 2.369 20.253 1.00 74.56 98 ARG A CA 1
ATOM 796 C C . ARG A 1 98 ? 1.872 2.908 21.684 1.00 74.56 98 ARG A C 1
ATOM 798 O O . ARG A 1 98 ? 0.901 2.595 22.368 1.00 74.56 98 ARG A O 1
ATOM 805 N N . ARG A 1 99 ? 2.828 3.730 22.139 1.00 77.88 99 ARG A N 1
ATOM 806 C CA . ARG A 1 99 ? 2.830 4.328 23.492 1.00 77.88 99 ARG A CA 1
ATOM 807 C C . ARG A 1 99 ? 1.740 5.376 23.688 1.00 77.88 99 ARG A C 1
ATOM 809 O O . ARG A 1 99 ? 1.181 5.464 24.775 1.00 77.88 99 ARG A O 1
ATOM 816 N N . LEU A 1 100 ? 1.424 6.135 22.644 1.00 77.38 100 LEU A N 1
ATOM 817 C CA . LEU A 1 100 ? 0.395 7.172 22.685 1.00 77.38 100 LEU A CA 1
ATOM 818 C C . LEU A 1 100 ? -1.042 6.622 22.628 1.00 77.38 100 LEU A C 1
ATOM 820 O O . LEU A 1 100 ? -1.984 7.397 22.728 1.00 77.38 100 LEU A O 1
ATOM 824 N N . ARG A 1 101 ? -1.225 5.301 22.465 1.00 68.12 101 ARG A N 1
ATOM 825 C CA . ARG A 1 101 ? -2.539 4.635 22.337 1.00 68.12 101 ARG A CA 1
ATOM 826 C C . ARG A 1 101 ? -3.434 5.184 21.210 1.00 68.12 101 ARG A C 1
ATOM 828 O O . ARG A 1 101 ? -4.622 4.905 21.195 1.00 68.12 101 ARG A O 1
ATOM 835 N N . TYR A 1 102 ? -2.870 5.904 20.236 1.00 59.84 102 TYR A N 1
ATOM 836 C CA . TYR A 1 102 ? -3.601 6.332 19.033 1.00 59.84 102 TYR A CA 1
ATOM 837 C C . TYR A 1 102 ? -3.805 5.192 18.022 1.00 59.84 102 TYR A C 1
ATOM 839 O O . TYR A 1 102 ? -4.677 5.276 17.168 1.00 59.84 102 TYR A O 1
ATOM 847 N N . ILE A 1 103 ? -2.994 4.132 18.111 1.00 58.28 103 ILE A N 1
ATOM 848 C CA . ILE A 1 103 ? -3.032 2.955 17.220 1.00 58.28 103 ILE A CA 1
ATOM 849 C C . ILE A 1 103 ? -3.034 1.620 17.977 1.00 58.28 103 ILE A C 1
ATOM 851 O O . ILE A 1 103 ? -2.926 0.564 17.352 1.00 58.28 103 ILE A O 1
ATOM 855 N N . THR A 1 104 ? -3.074 1.670 19.312 1.00 50.38 104 THR A N 1
ATOM 856 C CA . THR A 1 104 ? -3.363 0.473 20.102 1.00 50.38 104 THR A CA 1
ATOM 857 C C . THR A 1 104 ? -4.829 0.511 20.354 1.00 50.38 104 THR A C 1
ATOM 859 O O . THR A 1 104 ? -5.493 -0.378 19.816 1.00 50.38 104 THR A O 1
#

Foldseek 3Di:
DPPDDPVVVVVVVVVVVVVVVVVVVLVVVDDDPCCVPQVVVPDDPVNVVVVVVVVLDDPCQVVQLVVQCVPPNPVSCVSSCVCVVVVVVCVVVVVVCVVVPVRD